Protein AF-A0A7V9DAL0-F1 (afdb_monomer)

Foldseek 3Di:
DPDPQDDPDDHDDADDDLQQWPAWDWDQDDVLAWTKIKTATPDCVSVPPDPDDPRIDIGTDHSVCNVVSVVVRVVSVVVSVVVVVPDDPDDDPPVVVCPPVPPPPDDDDDD

Secondary structure (DSSP, 8-state):
----S-STT--------GGGEEEEEEEPPGGGSS-EEEEEES-SGGGTTS-EETTEEEEEPPGGGHHHHHHHHHHHHHHHHHHHHHSPPPPPPHHHHTSSS----------

Structure (mmCIF, N/CA/C/O backbone):
data_AF-A0A7V9DAL0-F1
#
_entry.id   AF-A0A7V9DAL0-F1
#
loop_
_atom_site.group_PDB
_atom_site.id
_atom_site.type_symbol
_atom_site.label_atom_id
_atom_site.label_alt_id
_atom_site.label_comp_id
_atom_site.label_asym_id
_atom_site.label_entity_id
_atom_site.label_seq_id
_atom_site.pdbx_PDB_ins_code
_atom_site.Cartn_x
_atom_site.Cartn_y
_atom_site.Cartn_z
_atom_site.occupancy
_atom_site.B_iso_or_equiv
_atom_site.auth_seq_id
_atom_site.auth_comp_id
_atom_site.auth_asym_id
_atom_site.auth_atom_id
_atom_site.pdbx_PDB_model_num
ATOM 1 N N . SER A 1 1 ? 16.230 -20.810 -7.256 1.00 38.56 1 SER A N 1
ATOM 2 C CA . SER A 1 1 ? 14.973 -21.399 -7.756 1.00 38.56 1 SER A CA 1
ATOM 3 C C . SER A 1 1 ? 14.045 -20.291 -8.237 1.00 38.56 1 SER A C 1
ATOM 5 O O . SER A 1 1 ? 13.476 -19.587 -7.419 1.00 38.56 1 SER A O 1
ATOM 7 N N . LYS A 1 2 ? 14.008 -20.039 -9.554 1.00 43.28 2 LYS A N 1
ATOM 8 C CA . LYS A 1 2 ? 13.294 -18.929 -10.220 1.00 43.28 2 LYS A CA 1
ATOM 9 C C . LYS A 1 2 ? 12.228 -19.508 -11.153 1.00 43.28 2 LYS A C 1
ATOM 11 O O . LYS A 1 2 ? 12.513 -19.684 -12.330 1.00 43.28 2 LYS A O 1
ATOM 16 N N . LEU A 1 3 ? 11.059 -19.866 -10.627 1.00 57.38 3 LEU A N 1
ATOM 17 C CA . LEU A 1 3 ? 10.029 -20.553 -11.419 1.00 57.38 3 LEU A CA 1
ATOM 18 C C . LEU A 1 3 ? 8.613 -20.394 -10.836 1.00 57.38 3 LEU A C 1
ATOM 20 O O . LEU A 1 3 ? 7.864 -21.356 -10.773 1.00 57.38 3 LEU A O 1
ATOM 24 N N . PHE A 1 4 ? 8.214 -19.194 -10.404 1.00 56.34 4 PHE A N 1
ATOM 25 C CA . PHE A 1 4 ? 6.822 -18.966 -9.991 1.00 56.34 4 PHE A CA 1
ATOM 26 C C . PHE A 1 4 ? 6.291 -17.657 -10.574 1.00 56.34 4 PHE A C 1
ATOM 28 O O . PHE A 1 4 ? 6.732 -16.571 -10.212 1.00 56.34 4 PHE A O 1
ATOM 35 N N . GLY A 1 5 ? 5.396 -17.803 -11.553 1.00 51.97 5 GLY A N 1
ATOM 36 C CA . GLY A 1 5 ? 4.785 -16.728 -12.343 1.00 51.97 5 GLY A CA 1
ATOM 37 C C . GLY A 1 5 ? 4.339 -17.186 -13.738 1.00 51.97 5 GLY A C 1
ATOM 38 O O . GLY A 1 5 ? 3.528 -16.524 -14.368 1.00 51.97 5 GLY A O 1
ATOM 39 N N . LEU A 1 6 ? 4.832 -18.340 -14.202 1.00 48.72 6 LEU A N 1
ATOM 40 C CA . LEU A 1 6 ? 4.467 -18.959 -15.478 1.00 48.72 6 LEU A CA 1
ATOM 41 C C . LEU A 1 6 ? 3.953 -20.383 -15.235 1.00 48.72 6 LEU A C 1
ATOM 43 O O . LEU A 1 6 ? 4.570 -21.358 -15.654 1.00 48.72 6 LEU A O 1
ATOM 47 N N . ILE A 1 7 ? 2.840 -20.516 -14.515 1.00 53.09 7 ILE A N 1
ATOM 48 C CA . ILE A 1 7 ? 2.041 -21.741 -14.597 1.00 53.09 7 ILE A CA 1
ATOM 49 C C . ILE A 1 7 ? 1.065 -21.513 -15.753 1.00 53.09 7 ILE A C 1
ATOM 51 O O . ILE A 1 7 ? 0.166 -20.690 -15.646 1.00 53.09 7 ILE A O 1
ATOM 55 N N . GLY A 1 8 ? 1.332 -22.180 -16.878 1.00 46.19 8 GLY A N 1
ATOM 56 C CA . GLY A 1 8 ? 0.399 -22.450 -17.978 1.00 46.19 8 GLY A CA 1
ATOM 57 C C . GLY A 1 8 ? -0.646 -21.377 -18.312 1.00 46.19 8 GLY A C 1
ATOM 58 O O . GLY A 1 8 ? -1.811 -21.528 -17.971 1.00 46.19 8 GLY A O 1
ATOM 59 N N . GLY A 1 9 ? -0.253 -20.347 -19.064 1.00 51.81 9 GLY A N 1
ATOM 60 C CA . GLY A 1 9 ? -1.152 -19.656 -20.002 1.00 51.81 9 GLY A CA 1
ATOM 61 C C . GLY A 1 9 ? -2.025 -18.499 -19.497 1.00 51.81 9 GLY A C 1
ATOM 62 O O . GLY A 1 9 ? -2.657 -17.863 -20.335 1.00 51.81 9 GLY A O 1
ATOM 63 N N . GLY A 1 10 ? -2.052 -18.175 -18.199 1.00 61.50 10 GLY A N 1
ATOM 64 C CA . GLY A 1 10 ? -2.909 -17.104 -17.662 1.00 61.50 10 GLY A CA 1
ATOM 65 C C . GLY A 1 10 ? -2.196 -16.132 -16.720 1.00 61.50 10 GLY A C 1
ATOM 66 O O . GLY A 1 10 ? -1.338 -16.526 -15.931 1.00 61.50 10 GLY A O 1
ATOM 67 N N . VAL A 1 11 ? -2.573 -14.850 -16.779 1.00 68.19 11 VAL A N 1
ATOM 68 C CA . VAL A 1 11 ? -2.242 -13.869 -15.734 1.00 68.19 11 VAL A CA 1
ATOM 69 C C . VAL A 1 11 ? -3.126 -14.168 -14.528 1.00 68.19 11 VAL A C 1
ATOM 71 O O . VAL A 1 11 ? -4.350 -14.14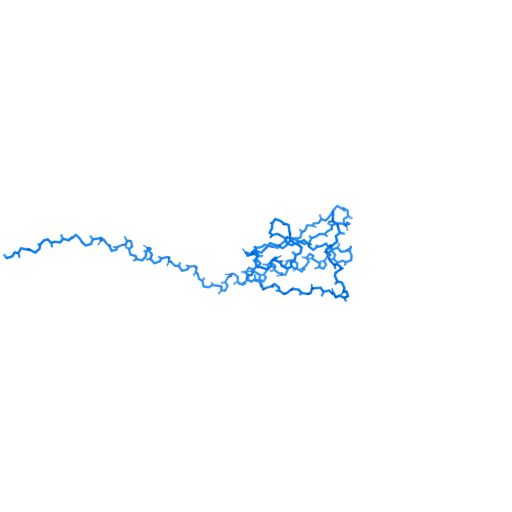4 -14.638 1.00 68.19 11 VAL A O 1
ATOM 74 N N . LYS A 1 12 ? -2.520 -14.455 -13.375 1.00 71.94 12 LYS A N 1
ATOM 75 C CA . LYS A 1 12 ? -3.263 -14.599 -12.122 1.00 71.94 12 LYS A CA 1
ATOM 76 C C . LYS A 1 12 ? -3.704 -13.214 -11.644 1.00 71.94 12 LYS A C 1
ATOM 78 O O . LYS A 1 12 ? -2.888 -12.454 -11.127 1.00 71.94 12 LYS A O 1
ATOM 83 N N . GLU A 1 13 ? -4.975 -12.885 -11.846 1.00 76.94 13 GLU A N 1
ATOM 84 C CA . GLU A 1 13 ? -5.590 -11.683 -11.281 1.00 76.94 13 GLU A CA 1
ATOM 85 C C . GLU A 1 13 ? -5.961 -11.946 -9.820 1.00 76.94 13 GLU A C 1
ATOM 87 O O . GLU A 1 13 ? -6.587 -12.955 -9.498 1.00 76.94 13 GLU A O 1
ATOM 92 N N . VAL A 1 14 ? -5.580 -11.032 -8.930 1.00 79.75 14 VAL A N 1
ATOM 93 C CA . VAL A 1 14 ? -6.032 -11.027 -7.537 1.00 79.75 14 VAL A CA 1
ATOM 94 C C . VAL A 1 14 ? -6.567 -9.642 -7.227 1.00 79.75 14 VAL A C 1
ATOM 96 O O . VAL A 1 14 ? -5.913 -8.637 -7.509 1.00 79.75 14 VAL A O 1
ATOM 99 N N . ARG A 1 15 ? -7.763 -9.595 -6.641 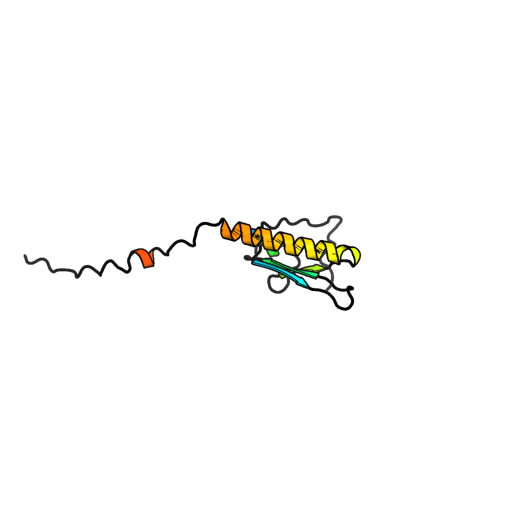1.00 85.69 15 ARG A N 1
ATOM 100 C CA . ARG A 1 15 ? -8.395 -8.358 -6.186 1.00 85.69 15 ARG A CA 1
ATOM 101 C C . ARG A 1 15 ? -8.144 -8.195 -4.698 1.00 85.69 15 ARG A C 1
ATOM 103 O O . ARG A 1 15 ? -8.513 -9.063 -3.914 1.00 85.69 15 ARG A O 1
ATOM 110 N N . LEU A 1 16 ? -7.515 -7.085 -4.329 1.00 86.62 16 LEU A N 1
ATOM 111 C CA . LEU A 1 16 ? -7.259 -6.724 -2.940 1.00 86.62 16 LEU A CA 1
ATOM 112 C C . LEU A 1 16 ? -8.240 -5.620 -2.534 1.00 86.62 16 LEU A C 1
ATOM 114 O O . LEU A 1 16 ? -8.235 -4.568 -3.176 1.00 86.62 16 LEU A O 1
ATOM 118 N N . PRO A 1 17 ? -9.088 -5.832 -1.514 1.00 89.38 17 PRO A N 1
ATOM 119 C CA . PRO A 1 17 ? -9.942 -4.769 -1.001 1.00 89.38 17 PRO A CA 1
ATOM 120 C C . PRO A 1 17 ? -9.095 -3.705 -0.288 1.00 89.38 17 PRO A C 1
ATOM 122 O O . PRO A 1 17 ? -8.073 -4.030 0.320 1.00 89.38 17 PRO A O 1
ATOM 125 N N . LEU A 1 18 ? -9.537 -2.441 -0.317 1.00 89.94 18 LEU A N 1
ATOM 126 C CA . LEU A 1 18 ? -8.835 -1.329 0.347 1.00 89.94 18 LEU A CA 1
ATOM 127 C C . LEU A 1 18 ? -8.622 -1.590 1.845 1.00 89.94 18 LEU A C 1
ATOM 129 O O . LEU A 1 18 ? -7.563 -1.276 2.378 1.00 89.94 18 LEU A O 1
ATOM 133 N N . SER A 1 19 ? -9.581 -2.251 2.498 1.00 89.50 19 SER A N 1
ATOM 134 C CA . SER A 1 19 ? -9.510 -2.631 3.913 1.00 89.50 19 SER A CA 1
ATOM 135 C C . SER A 1 19 ? -8.346 -3.565 4.251 1.00 89.50 19 SER A C 1
ATOM 137 O O . SER A 1 19 ? -7.890 -3.579 5.390 1.00 89.50 19 SER A O 1
ATOM 139 N N . GLU A 1 20 ? -7.859 -4.352 3.288 1.00 88.75 20 GLU A N 1
ATOM 140 C CA . GLU A 1 20 ? -6.710 -5.242 3.476 1.00 88.75 20 GLU A CA 1
ATOM 141 C C . GLU A 1 20 ? -5.379 -4.528 3.246 1.00 88.75 20 GLU A C 1
ATOM 143 O O . GLU A 1 20 ? -4.336 -5.074 3.599 1.00 88.75 20 GLU A O 1
ATOM 148 N N . ILE A 1 21 ? -5.374 -3.318 2.683 1.00 91.50 21 ILE A N 1
ATOM 149 C CA . ILE A 1 21 ? -4.150 -2.543 2.484 1.00 91.50 21 ILE A CA 1
ATOM 150 C C . ILE A 1 21 ? -3.764 -1.904 3.822 1.00 91.50 21 ILE A C 1
ATOM 152 O O . ILE A 1 21 ? -4.530 -1.165 4.436 1.00 91.50 21 ILE A O 1
ATOM 156 N N . LEU A 1 22 ? -2.559 -2.220 4.291 1.00 90.81 22 LEU A N 1
ATOM 157 C CA . LEU A 1 22 ? -1.954 -1.590 5.464 1.00 90.81 22 LEU A CA 1
ATOM 158 C C . LEU A 1 22 ? -1.094 -0.390 5.063 1.00 90.81 22 LEU A C 1
ATOM 160 O O . LEU A 1 22 ? -1.105 0.636 5.727 1.00 90.81 22 LEU A O 1
ATOM 164 N N . ASP A 1 23 ? -0.310 -0.537 3.997 1.00 91.94 23 ASP A N 1
ATOM 165 C CA . ASP A 1 23 ? 0.544 0.528 3.472 1.00 91.94 23 ASP A CA 1
ATOM 166 C C . ASP A 1 23 ? 0.824 0.287 1.987 1.00 91.94 23 ASP A C 1
ATOM 168 O O . ASP A 1 23 ? 0.968 -0.857 1.541 1.00 91.94 23 ASP A O 1
ATOM 172 N N . ILE A 1 24 ? 0.949 1.367 1.222 1.00 94.75 24 ILE A N 1
ATOM 173 C CA . ILE A 1 24 ? 1.348 1.332 -0.180 1.00 94.75 24 ILE A CA 1
ATOM 174 C C . ILE A 1 24 ? 2.403 2.406 -0.445 1.00 94.75 24 ILE A C 1
ATOM 176 O O . ILE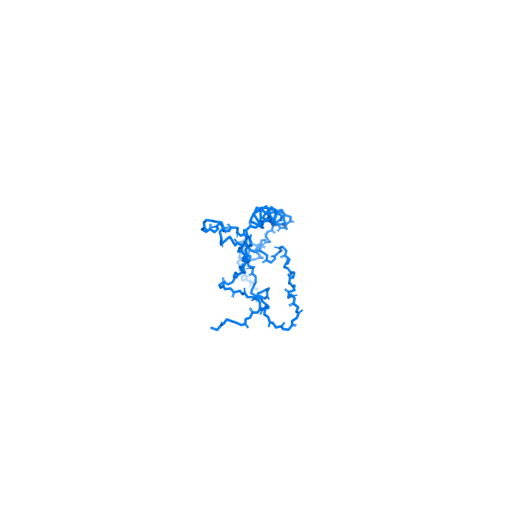 A 1 24 ? 2.212 3.597 -0.208 1.00 94.75 24 ILE A O 1
ATOM 180 N N . THR A 1 25 ? 3.553 1.976 -0.962 1.00 94.44 25 THR A N 1
ATOM 181 C CA . THR A 1 25 ? 4.707 2.849 -1.180 1.00 94.44 25 THR A CA 1
ATOM 182 C C . THR A 1 25 ? 5.259 2.702 -2.591 1.00 94.44 25 THR A C 1
ATOM 184 O O . THR A 1 25 ? 5.624 1.610 -3.030 1.00 94.44 25 THR A O 1
ATOM 187 N N . PHE A 1 26 ? 5.442 3.834 -3.268 1.00 95.25 26 PHE A N 1
ATOM 188 C CA . PHE A 1 26 ? 6.231 3.918 -4.490 1.00 95.25 26 PHE A CA 1
ATOM 189 C C . PHE A 1 26 ? 7.725 4.043 -4.155 1.00 95.25 26 PHE A C 1
ATOM 191 O O . PHE A 1 26 ? 8.148 4.937 -3.421 1.00 95.25 26 PHE A O 1
ATOM 198 N N . LYS A 1 27 ? 8.556 3.161 -4.712 1.00 92.19 27 LYS A N 1
ATOM 199 C CA . LYS A 1 27 ? 10.017 3.226 -4.611 1.00 92.19 27 LYS A CA 1
ATOM 200 C C . LYS A 1 27 ? 10.592 3.583 -5.975 1.00 92.19 27 LYS A C 1
ATOM 202 O O . LYS A 1 27 ? 10.565 2.773 -6.905 1.00 92.19 27 LYS A O 1
ATOM 207 N N . LYS A 1 28 ? 11.164 4.785 -6.076 1.00 85.44 28 LYS A N 1
ATOM 208 C CA . LYS A 1 28 ? 11.920 5.213 -7.256 1.00 85.44 28 LYS A CA 1
ATOM 209 C C . LYS A 1 28 ? 13.162 4.329 -7.395 1.00 85.44 28 LYS A C 1
ATOM 211 O O . LYS A 1 28 ? 13.961 4.223 -6.469 1.00 85.44 28 LYS A O 1
ATOM 216 N N . GLY A 1 29 ? 13.294 3.665 -8.539 1.00 80.75 29 GLY A N 1
ATOM 217 C CA . GLY A 1 29 ? 14.465 2.850 -8.849 1.00 80.75 29 GLY A CA 1
ATOM 218 C C . GLY A 1 29 ? 15.710 3.688 -9.133 1.00 80.75 29 GLY A C 1
ATOM 219 O O . GLY A 1 29 ? 15.629 4.893 -9.382 1.00 80.75 29 GLY A O 1
ATOM 220 N N . ILE A 1 30 ? 16.864 3.028 -9.182 1.00 74.50 30 ILE A N 1
ATOM 221 C CA . ILE A 1 30 ? 18.129 3.650 -9.592 1.00 74.50 30 ILE A CA 1
ATOM 222 C C . ILE A 1 30 ? 18.045 3.965 -11.098 1.00 74.50 30 ILE A C 1
ATOM 224 O O . ILE A 1 30 ? 17.665 3.103 -11.895 1.00 74.50 30 ILE A O 1
ATOM 228 N N . PHE A 1 31 ? 18.328 5.215 -11.484 1.00 66.12 31 PHE A N 1
ATOM 229 C CA . PHE A 1 31 ? 18.235 5.726 -12.867 1.00 66.12 31 PHE A CA 1
ATOM 230 C C . PHE A 1 31 ? 16.912 5.409 -13.602 1.00 66.12 31 PHE A C 1
ATOM 232 O O . PHE A 1 31 ? 16.888 5.293 -14.826 1.00 66.12 31 PHE A O 1
ATOM 239 N N . GLY A 1 32 ? 15.801 5.242 -12.872 1.00 61.03 32 GLY A N 1
ATOM 240 C CA . GLY A 1 32 ? 14.491 4.953 -13.472 1.00 61.03 32 GLY A CA 1
ATOM 241 C C . GLY A 1 32 ? 14.375 3.571 -14.131 1.00 61.03 32 GLY A C 1
ATOM 242 O O . GLY A 1 32 ? 13.476 3.363 -14.934 1.00 61.03 32 GLY A O 1
ATOM 243 N N . ARG A 1 33 ? 15.270 2.621 -13.821 1.00 66.75 33 ARG A N 1
ATOM 244 C CA . ARG A 1 33 ? 15.261 1.260 -14.405 1.00 66.75 33 ARG A CA 1
ATOM 245 C C . ARG A 1 33 ? 14.764 0.166 -13.452 1.00 66.75 33 ARG A C 1
ATOM 247 O O . ARG A 1 33 ? 14.771 -1.007 -13.802 1.00 66.75 33 ARG A O 1
ATOM 254 N N . SER A 1 34 ? 14.354 0.536 -12.241 1.00 79.38 34 SER A N 1
ATOM 255 C CA . SER A 1 34 ? 13.969 -0.410 -11.182 1.00 79.38 34 SER A CA 1
ATOM 256 C C . SER A 1 34 ? 12.897 0.148 -10.244 1.00 79.38 34 SER A C 1
ATOM 258 O O . SER A 1 34 ? 12.915 -0.111 -9.039 1.00 79.38 34 SER A O 1
ATOM 260 N N . ALA A 1 35 ? 11.991 0.973 -10.778 1.00 91.94 35 ALA A N 1
ATOM 261 C CA . ALA A 1 35 ? 10.871 1.472 -9.993 1.00 91.94 35 ALA A CA 1
ATOM 262 C C . ALA A 1 35 ? 9.960 0.310 -9.584 1.00 91.94 35 ALA A C 1
ATOM 264 O O . ALA A 1 35 ? 9.757 -0.644 -10.340 1.00 91.94 35 ALA A O 1
ATOM 265 N N . LYS A 1 36 ? 9.438 0.377 -8.364 1.00 93.81 36 LYS A N 1
ATOM 266 C CA . LYS A 1 36 ? 8.550 -0.650 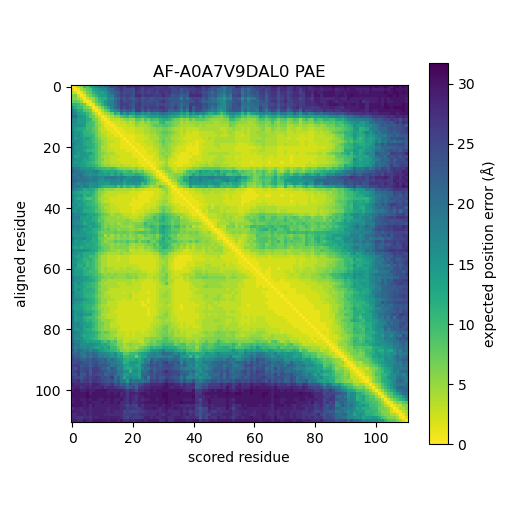-7.827 1.00 93.81 36 LYS A CA 1
ATOM 267 C C . LYS A 1 36 ? 7.512 -0.044 -6.898 1.00 93.81 36 LYS A C 1
ATOM 269 O O . LYS A 1 36 ? 7.796 0.935 -6.212 1.00 93.81 36 LYS A O 1
ATOM 274 N N . ILE A 1 37 ? 6.342 -0.660 -6.850 1.00 94.44 37 ILE A N 1
ATOM 275 C CA . ILE A 1 37 ? 5.309 -0.394 -5.853 1.00 94.44 37 ILE A CA 1
ATOM 276 C C . ILE A 1 37 ? 5.373 -1.526 -4.835 1.00 94.44 37 ILE A C 1
ATOM 278 O O . ILE A 1 37 ? 5.460 -2.697 -5.205 1.00 94.44 37 ILE A O 1
ATOM 282 N N . GLN A 1 38 ? 5.379 -1.175 -3.556 1.00 93.88 38 GLN A N 1
ATOM 283 C CA . GLN A 1 38 ? 5.302 -2.127 -2.459 1.00 93.88 38 GLN A CA 1
ATOM 284 C C . GLN A 1 38 ? 3.951 -1.971 -1.776 1.00 93.88 38 GLN A C 1
ATOM 286 O O . GLN A 1 38 ? 3.630 -0.871 -1.334 1.00 93.88 38 GLN A O 1
ATOM 291 N N . VAL A 1 39 ? 3.191 -3.059 -1.690 1.00 93.31 39 VAL A N 1
ATOM 292 C CA . VAL A 1 39 ? 1.911 -3.118 -0.978 1.00 93.31 39 VAL A CA 1
ATOM 293 C C . VAL A 1 39 ? 2.096 -4.025 0.227 1.00 93.31 39 VAL A C 1
ATOM 295 O O . VAL A 1 39 ? 2.522 -5.169 0.077 1.00 93.31 39 VAL A O 1
ATOM 298 N N . ARG A 1 40 ? 1.809 -3.520 1.421 1.00 91.81 40 ARG A N 1
ATOM 299 C CA . ARG A 1 40 ? 1.740 -4.315 2.645 1.00 91.81 40 ARG A CA 1
ATOM 300 C C . ARG A 1 40 ? 0.278 -4.571 2.958 1.00 91.81 40 ARG A C 1
ATOM 302 O O . ARG A 1 40 ? -0.513 -3.630 2.945 1.00 91.81 40 ARG A O 1
ATOM 309 N N . THR A 1 41 ? -0.063 -5.817 3.247 1.00 90.75 41 THR A N 1
ATOM 310 C CA . THR A 1 41 ? -1.425 -6.190 3.630 1.00 90.75 41 THR A CA 1
ATOM 311 C C . THR A 1 41 ? -1.561 -6.286 5.148 1.00 90.75 41 THR A C 1
ATOM 313 O O . THR A 1 41 ? -0.571 -6.483 5.856 1.00 90.75 41 THR A O 1
ATOM 316 N N . ARG A 1 42 ? -2.785 -6.125 5.661 1.00 88.38 42 ARG A N 1
ATOM 317 C CA . ARG A 1 42 ? -3.107 -6.320 7.083 1.00 88.38 42 ARG A CA 1
ATOM 318 C C . ARG A 1 42 ? -3.056 -7.797 7.462 1.00 88.38 42 ARG A C 1
ATOM 320 O O . ARG A 1 42 ? -2.563 -8.129 8.537 1.00 88.38 42 ARG A O 1
ATOM 327 N N . SER A 1 43 ? -3.521 -8.676 6.571 1.00 84.62 43 SER A N 1
ATOM 328 C CA . SER A 1 43 ? -3.483 -10.126 6.756 1.00 84.62 43 SER A CA 1
ATOM 329 C C . SER A 1 43 ? -2.535 -10.826 5.774 1.00 84.62 43 SER A C 1
ATOM 331 O O . SER A 1 43 ? -2.305 -10.368 4.652 1.00 84.62 43 SER A O 1
ATOM 333 N N . TYR A 1 44 ? -2.009 -11.986 6.181 1.00 81.12 44 TYR A N 1
ATOM 334 C CA . TYR A 1 44 ? -1.260 -12.884 5.291 1.00 81.12 44 TYR A CA 1
ATOM 335 C C . TYR A 1 44 ? -2.173 -13.722 4.386 1.00 81.12 44 TYR A C 1
ATOM 337 O O . TYR A 1 44 ? -1.698 -14.281 3.400 1.00 81.12 44 TYR A O 1
ATOM 345 N N . ALA A 1 45 ? -3.478 -13.792 4.679 1.00 79.62 45 ALA A N 1
ATOM 346 C CA . ALA A 1 45 ? -4.443 -14.534 3.868 1.00 79.62 45 ALA A CA 1
ATOM 347 C C . ALA A 1 45 ? -4.498 -13.984 2.434 1.00 79.62 45 ALA A C 1
ATOM 349 O O . ALA A 1 45 ? -4.435 -14.749 1.475 1.00 79.62 45 ALA A O 1
ATOM 350 N N . ALA A 1 46 ? -4.472 -12.656 2.293 1.00 72.75 46 ALA A N 1
ATOM 351 C CA . ALA A 1 46 ? -4.397 -11.966 1.005 1.00 72.75 46 ALA A CA 1
ATOM 352 C C . ALA A 1 46 ? -3.107 -12.263 0.205 1.00 72.75 46 ALA A C 1
ATOM 354 O O . ALA A 1 46 ? -3.041 -11.999 -0.995 1.00 72.75 46 ALA A O 1
ATOM 355 N N . LEU A 1 47 ? -2.075 -12.808 0.859 1.00 76.75 47 LEU A N 1
ATOM 356 C CA . LEU A 1 47 ? -0.760 -13.089 0.281 1.00 76.75 47 LEU A CA 1
ATOM 357 C C . LEU A 1 47 ? -0.526 -14.570 -0.011 1.00 76.75 47 LEU A C 1
ATOM 359 O O . LEU A 1 47 ? 0.411 -14.883 -0.738 1.00 76.75 47 LEU A O 1
ATOM 363 N N . ALA A 1 48 ? -1.355 -15.474 0.525 1.00 78.12 48 ALA A N 1
ATOM 364 C CA . ALA A 1 48 ? -1.160 -16.926 0.423 1.00 78.12 48 ALA A CA 1
ATOM 365 C C . ALA A 1 48 ? -1.035 -17.415 -1.030 1.00 78.12 48 ALA A C 1
ATOM 367 O O . ALA A 1 48 ? -0.394 -18.420 -1.325 1.00 78.12 48 ALA A O 1
ATOM 368 N N . GLU A 1 49 ? -1.639 -16.664 -1.943 1.00 74.88 49 GLU A N 1
ATOM 369 C CA . GLU A 1 49 ? -1.750 -16.977 -3.355 1.00 74.88 49 GLU A CA 1
ATOM 370 C C . GLU A 1 49 ? -0.838 -16.147 -4.267 1.00 74.88 49 GLU A C 1
ATOM 372 O O . GLU A 1 49 ? -0.846 -16.352 -5.487 1.00 74.88 49 GLU A O 1
ATOM 377 N N . LEU A 1 50 ? -0.067 -15.220 -3.696 1.00 77.75 50 LEU A N 1
ATOM 378 C CA . LEU A 1 50 ? 0.734 -14.235 -4.412 1.00 77.75 50 LEU A CA 1
ATOM 379 C C . LEU A 1 50 ? 2.220 -14.335 -4.035 1.00 77.75 50 LEU A C 1
ATOM 381 O O . LEU A 1 50 ? 2.563 -14.746 -2.928 1.00 77.75 50 LEU A O 1
ATOM 385 N N . PRO A 1 51 ? 3.136 -13.924 -4.930 1.00 77.12 51 PRO A N 1
ATOM 386 C CA . PRO A 1 51 ? 4.553 -13.840 -4.604 1.00 77.12 51 PRO A CA 1
ATOM 387 C C . PRO A 1 51 ? 4.793 -12.687 -3.616 1.00 77.12 51 PRO A C 1
ATOM 389 O O . PRO A 1 51 ? 4.969 -11.533 -4.015 1.00 77.12 51 PRO A O 1
ATOM 392 N N . ALA A 1 52 ? 4.784 -13.012 -2.325 1.00 81.94 52 ALA A N 1
ATOM 393 C CA . ALA A 1 52 ? 5.032 -12.083 -1.231 1.00 81.94 52 ALA A CA 1
ATOM 394 C C . ALA A 1 52 ? 6.358 -12.386 -0.518 1.00 81.94 52 ALA A C 1
ATOM 396 O O . ALA A 1 52 ? 6.757 -13.540 -0.376 1.00 81.94 52 ALA A O 1
ATOM 397 N N . GLU A 1 53 ? 7.022 -11.335 -0.046 1.00 81.69 53 GLU A N 1
ATOM 398 C CA . GLU A 1 53 ? 8.246 -11.401 0.759 1.00 81.69 53 GLU A CA 1
ATOM 399 C C . GLU A 1 53 ? 8.049 -10.493 1.978 1.00 81.69 53 GLU A C 1
ATOM 401 O O . GLU A 1 53 ? 7.628 -9.343 1.828 1.00 81.69 53 GLU A O 1
ATOM 406 N N . ASP A 1 54 ? 8.276 -11.012 3.187 1.00 82.38 54 ASP A N 1
ATOM 407 C CA . ASP A 1 54 ? 8.090 -10.288 4.457 1.00 82.38 54 ASP A CA 1
ATOM 408 C C . ASP A 1 54 ? 6.730 -9.569 4.591 1.00 82.38 54 ASP A C 1
ATOM 410 O O . ASP A 1 54 ? 6.651 -8.416 5.030 1.00 82.38 54 ASP A O 1
ATOM 414 N N . GLY A 1 55 ? 5.650 -10.221 4.147 1.00 81.25 55 GLY A N 1
ATOM 415 C CA . GLY A 1 55 ? 4.297 -9.653 4.195 1.00 81.25 55 GLY A CA 1
ATOM 416 C C . GLY A 1 55 ? 4.047 -8.520 3.190 1.00 81.25 55 GLY A C 1
ATOM 417 O O . GLY A 1 55 ? 3.124 -7.724 3.368 1.00 81.25 55 GLY A O 1
ATOM 418 N N . LYS A 1 56 ? 4.887 -8.396 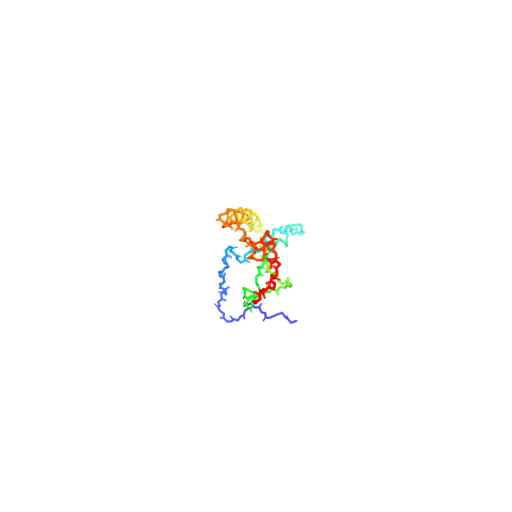2.153 1.00 88.56 56 LYS A N 1
ATOM 419 C CA . LYS A 1 56 ? 4.792 -7.341 1.137 1.00 88.56 56 LYS A CA 1
ATOM 420 C C . LYS A 1 56 ? 4.706 -7.930 -0.264 1.00 88.56 56 LYS A C 1
ATOM 422 O O . LYS A 1 56 ? 5.493 -8.796 -0.644 1.00 88.56 56 LYS A O 1
ATOM 427 N N . LEU A 1 57 ? 3.815 -7.367 -1.068 1.00 90.00 57 LEU A N 1
ATOM 428 C CA . LEU A 1 57 ? 3.767 -7.562 -2.511 1.00 90.00 57 LEU A CA 1
ATOM 429 C C . LEU A 1 57 ? 4.639 -6.510 -3.180 1.00 90.00 57 LEU A C 1
ATOM 431 O O . LEU A 1 57 ? 4.537 -5.322 -2.872 1.00 90.00 57 LEU A O 1
ATOM 435 N N . THR A 1 58 ? 5.494 -6.936 -4.106 1.00 90.81 58 THR A N 1
ATOM 436 C CA . THR A 1 58 ? 6.332 -6.022 -4.889 1.00 90.81 58 THR A CA 1
ATOM 437 C C . THR A 1 58 ? 5.945 -6.084 -6.360 1.00 90.81 58 THR A C 1
ATOM 439 O O . THR A 1 58 ? 6.227 -7.063 -7.047 1.00 90.81 58 THR A O 1
ATOM 442 N N . LEU A 1 59 ? 5.372 -4.994 -6.863 1.00 90.25 59 LEU A N 1
ATOM 443 C CA . LEU A 1 59 ? 5.063 -4.795 -8.275 1.00 90.25 59 LEU A CA 1
ATOM 444 C C . LEU A 1 59 ? 6.223 -4.039 -8.921 1.00 90.25 59 LEU A C 1
ATOM 446 O O . LEU A 1 59 ? 6.498 -2.892 -8.570 1.00 90.25 59 LEU A O 1
ATOM 450 N N . LYS A 1 60 ? 6.938 -4.678 -9.845 1.00 90.38 60 LYS A N 1
ATOM 451 C CA . LYS A 1 60 ? 8.005 -4.019 -10.609 1.00 90.38 60 LYS A CA 1
ATOM 452 C C . LYS A 1 60 ? 7.384 -3.266 -11.777 1.00 90.38 60 LYS A C 1
ATOM 454 O O . LYS A 1 60 ? 6.590 -3.84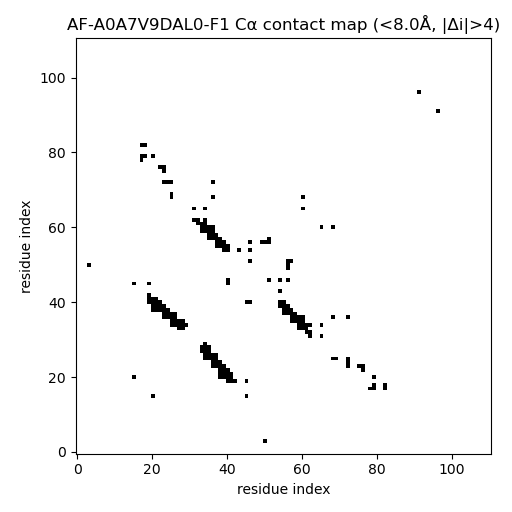0 -12.513 1.00 90.38 60 LYS A O 1
ATOM 459 N N . LEU A 1 61 ? 7.766 -2.008 -11.950 1.00 89.81 61 LEU A N 1
ATOM 460 C CA . LEU A 1 61 ? 7.260 -1.163 -13.024 1.00 89.81 61 LEU A CA 1
ATOM 461 C C . LEU A 1 61 ? 8.248 -1.127 -14.186 1.00 89.81 61 LEU A C 1
ATOM 463 O O . LEU A 1 61 ? 9.462 -1.012 -13.988 1.00 89.81 61 LEU A O 1
ATOM 467 N N . VAL A 1 62 ? 7.711 -1.186 -15.401 1.00 89.94 62 VAL A N 1
ATOM 468 C CA . VAL A 1 62 ? 8.455 -0.829 -16.611 1.00 89.94 62 VAL A CA 1
ATOM 469 C C . VAL A 1 62 ? 8.604 0.690 -16.697 1.00 89.94 62 VAL A C 1
ATOM 471 O O . VAL A 1 62 ? 7.867 1.435 -16.052 1.00 89.94 62 VAL A O 1
ATOM 474 N N . LYS A 1 63 ? 9.577 1.160 -17.482 1.00 86.50 63 LYS A N 1
ATOM 475 C CA . LYS A 1 63 ? 9.942 2.584 -17.553 1.00 86.50 63 LYS A CA 1
ATOM 476 C C . LYS A 1 63 ? 8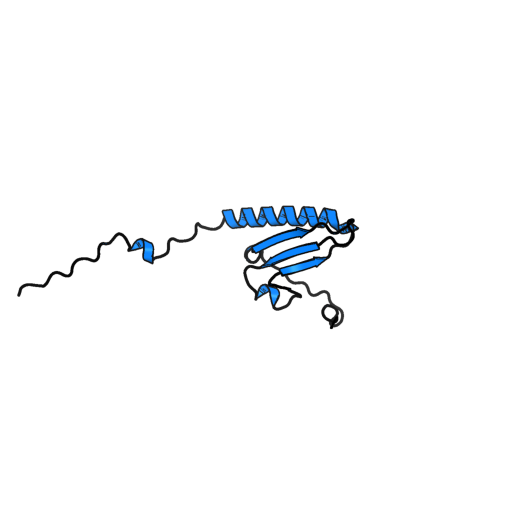.756 3.491 -17.909 1.00 86.50 63 LYS A C 1
ATOM 478 O O . LYS A 1 63 ? 8.614 4.557 -17.317 1.00 86.50 63 LYS A O 1
ATOM 483 N N . ASP A 1 64 ? 7.905 3.042 -18.823 1.00 89.25 64 ASP A N 1
ATOM 484 C CA . ASP A 1 64 ? 6.777 3.823 -19.346 1.00 89.25 64 ASP A CA 1
ATOM 485 C C . ASP A 1 64 ? 5.621 3.957 -18.340 1.00 89.25 64 ASP A C 1
ATOM 487 O O . ASP A 1 64 ? 4.732 4.794 -18.502 1.00 89.25 64 ASP A O 1
ATOM 491 N N . ASP A 1 65 ? 5.660 3.170 -17.264 1.00 90.00 65 ASP A N 1
ATOM 492 C CA . ASP A 1 65 ? 4.610 3.073 -16.251 1.00 90.00 65 ASP A CA 1
ATOM 493 C C . ASP A 1 65 ? 5.014 3.766 -14.950 1.00 90.00 65 ASP A C 1
ATOM 495 O O . ASP A 1 65 ? 4.250 3.775 -13.992 1.00 90.00 65 ASP A O 1
ATOM 499 N N . ILE A 1 66 ? 6.205 4.367 -14.894 1.00 90.81 66 ILE A N 1
ATOM 500 C CA . ILE A 1 66 ? 6.753 4.976 -13.676 1.00 90.81 66 ILE A CA 1
ATOM 501 C C . ILE A 1 66 ? 5.863 6.111 -13.170 1.00 90.81 66 ILE A C 1
ATOM 503 O O . ILE A 1 66 ? 5.466 6.094 -12.005 1.00 90.81 66 ILE A O 1
ATOM 507 N N . GLU A 1 67 ? 5.527 7.074 -14.030 1.00 91.75 67 GLU A N 1
ATOM 508 C CA . GLU A 1 67 ? 4.691 8.215 -13.631 1.00 91.75 67 GLU A CA 1
ATOM 509 C C . GLU A 1 67 ? 3.249 7.783 -13.343 1.00 91.75 67 GLU A C 1
ATOM 511 O O . GLU A 1 67 ? 2.662 8.211 -12.348 1.00 91.75 67 GLU A O 1
ATOM 516 N N . ARG A 1 68 ? 2.700 6.855 -14.142 1.00 93.00 68 ARG A N 1
ATOM 517 C CA . ARG A 1 68 ? 1.367 6.285 -13.887 1.00 93.00 68 ARG A CA 1
ATOM 518 C C . ARG A 1 68 ? 1.320 5.543 -12.556 1.00 93.00 68 ARG A C 1
ATOM 520 O O . ARG A 1 68 ? 0.398 5.743 -11.776 1.00 93.00 68 ARG A O 1
ATOM 527 N N . GLY A 1 69 ? 2.336 4.736 -12.269 1.00 93.00 69 GLY A N 1
ATOM 528 C CA . GLY A 1 69 ? 2.458 3.994 -11.021 1.00 93.00 69 GLY A CA 1
ATOM 529 C C . GLY A 1 69 ? 2.593 4.913 -9.813 1.00 93.00 69 GLY A C 1
ATOM 530 O O . GLY A 1 69 ? 1.989 4.645 -8.779 1.00 93.00 69 GLY A O 1
ATOM 531 N N . ARG A 1 70 ? 3.325 6.025 -9.941 1.00 93.44 70 ARG A N 1
ATOM 532 C CA . ARG A 1 70 ? 3.399 7.046 -8.890 1.00 93.44 70 ARG A CA 1
ATOM 533 C C . ARG A 1 70 ? 2.027 7.667 -8.621 1.00 93.44 70 ARG A C 1
ATOM 535 O O . ARG A 1 70 ? 1.580 7.652 -7.480 1.00 93.44 70 ARG A O 1
ATOM 542 N N . SER A 1 71 ? 1.350 8.140 -9.667 1.00 95.50 71 SER A N 1
ATOM 543 C CA . SER A 1 71 ? 0.021 8.745 -9.534 1.00 95.50 71 SER A CA 1
ATOM 544 C C . SER A 1 71 ? -1.015 7.763 -8.980 1.00 95.50 71 SER A C 1
ATOM 546 O O . SER A 1 71 ? -1.867 8.165 -8.195 1.00 95.50 71 SER A O 1
ATOM 548 N N . ALA A 1 72 ? -0.940 6.485 -9.359 1.00 94.88 72 ALA A N 1
ATOM 549 C CA . ALA A 1 72 ? -1.826 5.446 -8.843 1.00 94.88 72 ALA A CA 1
ATOM 550 C C . ALA A 1 72 ? -1.608 5.200 -7.345 1.00 94.88 72 ALA A C 1
ATOM 552 O O . ALA A 1 72 ? -2.572 5.064 -6.600 1.00 94.88 72 ALA A O 1
ATOM 553 N N . VAL A 1 73 ? -0.352 5.185 -6.883 1.00 95.44 73 VAL A N 1
ATOM 554 C CA . VAL A 1 73 ? -0.050 5.080 -5.449 1.00 95.44 73 VAL A CA 1
ATOM 555 C C . VAL A 1 73 ? -0.611 6.280 -4.693 1.00 95.44 73 VAL A C 1
ATOM 557 O O . VAL A 1 73 ? -1.245 6.087 -3.662 1.00 95.44 73 VAL A O 1
ATOM 560 N N . ASP A 1 74 ? -0.423 7.497 -5.200 1.00 95.88 74 ASP A N 1
ATOM 561 C CA . ASP A 1 74 ? -0.939 8.703 -4.543 1.00 95.88 74 ASP A CA 1
ATOM 562 C C . ASP A 1 74 ? -2.478 8.693 -4.461 1.00 95.88 74 ASP A C 1
ATOM 564 O O . ASP A 1 74 ? -3.039 9.043 -3.422 1.00 95.88 74 ASP A O 1
ATOM 568 N N . HIS A 1 75 ? -3.154 8.206 -5.507 1.00 95.62 75 HIS A N 1
ATOM 569 C CA . HIS A 1 75 ? -4.605 8.006 -5.515 1.00 95.62 75 HIS A CA 1
ATOM 570 C C . HIS A 1 75 ? -5.060 6.986 -4.463 1.00 95.62 75 HIS A C 1
ATOM 572 O O . HIS A 1 75 ? -5.884 7.307 -3.614 1.00 95.62 75 HIS A O 1
ATOM 578 N N . ILE A 1 76 ? -4.468 5.787 -4.454 1.00 94.19 76 ILE A N 1
ATOM 579 C CA . ILE A 1 76 ? -4.846 4.721 -3.512 1.00 94.19 76 ILE A CA 1
ATOM 580 C C . ILE A 1 76 ? -4.581 5.148 -2.065 1.00 94.19 76 ILE A C 1
ATOM 582 O O . ILE A 1 76 ? -5.377 4.857 -1.182 1.00 94.19 76 ILE A O 1
ATOM 586 N N . ARG A 1 77 ? -3.484 5.866 -1.789 1.00 93.88 77 ARG A N 1
ATOM 587 C CA . ARG A 1 77 ? -3.203 6.370 -0.430 1.00 93.88 77 ARG A CA 1
ATOM 588 C C . ARG A 1 77 ? -4.290 7.313 0.059 1.00 93.88 77 ARG A C 1
ATOM 590 O O . ARG A 1 77 ? -4.654 7.261 1.232 1.00 93.88 77 ARG A O 1
ATOM 597 N N . ARG A 1 78 ? -4.796 8.162 -0.835 1.00 94.19 78 ARG A N 1
ATOM 598 C CA . ARG A 1 78 ? -5.910 9.051 -0.533 1.00 94.19 78 ARG A CA 1
ATOM 599 C C . ARG A 1 78 ? -7.178 8.251 -0.239 1.00 94.19 78 ARG A C 1
ATOM 601 O O . ARG A 1 78 ? -7.754 8.459 0.819 1.00 94.19 78 ARG A O 1
ATOM 608 N N . GLU A 1 79 ? -7.538 7.297 -1.095 1.00 93.69 79 GLU A N 1
ATOM 609 C CA . GLU A 1 79 ? -8.719 6.443 -0.888 1.00 93.69 79 GLU A CA 1
ATOM 610 C C . GLU A 1 79 ? -8.641 5.628 0.410 1.00 93.69 79 GLU A C 1
ATOM 612 O O . GLU A 1 79 ? -9.629 5.520 1.123 1.00 93.69 79 GLU A O 1
ATOM 617 N N . VAL A 1 80 ? -7.469 5.084 0.760 1.00 91.00 80 VAL A N 1
ATOM 618 C CA . VAL A 1 80 ? -7.272 4.369 2.035 1.00 91.00 80 VAL A CA 1
ATOM 619 C C . VAL A 1 80 ? -7.479 5.309 3.222 1.00 91.00 80 VAL A C 1
ATOM 621 O O . VAL A 1 80 ? -8.117 4.925 4.195 1.00 91.00 80 VAL A O 1
ATOM 624 N N . THR A 1 81 ? -6.977 6.542 3.134 1.00 89.62 81 THR A N 1
ATOM 625 C CA . THR A 1 81 ? -7.151 7.545 4.197 1.00 89.62 81 THR A CA 1
ATOM 626 C C . THR A 1 81 ? -8.619 7.949 4.344 1.00 89.62 81 THR A C 1
ATOM 628 O O . THR A 1 81 ? -9.117 8.068 5.459 1.00 89.62 81 THR A O 1
ATOM 631 N N . GLU A 1 82 ? -9.318 8.151 3.225 1.00 91.88 82 GLU A N 1
ATOM 632 C CA . GLU A 1 82 ? -10.749 8.474 3.207 1.00 91.88 82 GLU A CA 1
ATOM 633 C C . GLU A 1 82 ? -11.574 7.309 3.773 1.00 91.88 82 GLU A C 1
ATOM 635 O O . GLU A 1 82 ? -12.381 7.518 4.674 1.00 91.88 82 GLU A O 1
ATOM 640 N N . TYR A 1 83 ? -11.282 6.074 3.353 1.00 87.81 83 TYR A N 1
ATOM 641 C CA . TYR A 1 83 ? -11.905 4.866 3.892 1.00 87.81 83 TYR A CA 1
ATOM 642 C C . TYR A 1 83 ? -11.699 4.733 5.406 1.00 87.81 83 TYR A C 1
ATOM 644 O O . TYR A 1 83 ? -12.647 4.449 6.130 1.00 87.81 83 TYR A O 1
ATOM 652 N N . GLU A 1 84 ? -10.484 4.964 5.913 1.00 85.50 84 GLU A N 1
ATOM 653 C CA . GLU A 1 84 ? -10.212 4.922 7.355 1.00 85.50 84 GLU A CA 1
ATOM 654 C C . GLU A 1 84 ? -10.965 6.003 8.139 1.00 85.50 84 GLU A C 1
ATOM 656 O O . GLU A 1 84 ? -11.365 5.751 9.274 1.00 85.50 84 GLU A O 1
ATOM 661 N N . ALA A 1 85 ? -11.189 7.178 7.544 1.00 86.69 85 ALA A N 1
ATOM 662 C CA . ALA A 1 85 ? -11.952 8.260 8.162 1.00 86.69 85 ALA A CA 1
ATOM 663 C C . ALA A 1 85 ? -13.468 7.990 8.203 1.00 86.69 85 ALA A C 1
ATOM 665 O O . ALA A 1 85 ? -14.157 8.527 9.069 1.00 86.69 85 ALA A O 1
ATOM 666 N N . GLU A 1 86 ? -13.987 7.168 7.287 1.00 88.19 86 GLU A N 1
ATOM 667 C CA . GLU A 1 86 ? -15.393 6.740 7.264 1.00 88.19 86 GLU A CA 1
ATOM 668 C C . GLU A 1 86 ? -15.700 5.625 8.273 1.00 88.19 86 GLU A C 1
ATOM 670 O O . GLU A 1 86 ? -16.866 5.394 8.608 1.00 88.19 86 GLU A O 1
ATOM 675 N N . LEU A 1 87 ? -14.676 4.921 8.767 1.00 83.88 87 LEU A N 1
ATOM 676 C CA . LEU A 1 87 ? -14.874 3.865 9.751 1.00 83.88 87 LEU A CA 1
ATOM 677 C C . LEU A 1 87 ? -15.378 4.449 11.079 1.00 83.88 87 LEU A C 1
ATOM 679 O O . LEU A 1 87 ? -14.920 5.509 11.515 1.00 83.88 87 LEU A O 1
ATOM 683 N N . PRO A 1 88 ? -16.302 3.749 11.768 1.00 82.81 88 PRO A N 1
ATOM 684 C CA . PRO A 1 88 ? -16.717 4.162 13.097 1.00 82.81 88 PRO A CA 1
ATOM 685 C C . PRO A 1 88 ? -15.496 4.206 14.025 1.00 82.81 88 PRO A C 1
ATOM 687 O O . PRO A 1 88 ? -14.564 3.409 13.855 1.00 82.81 88 PRO A O 1
ATOM 690 N N . PRO A 1 89 ? -15.494 5.107 15.024 1.00 78.00 89 PRO A N 1
ATOM 691 C CA . PRO A 1 89 ? -14.400 5.174 15.976 1.00 78.00 89 PRO A CA 1
ATOM 692 C C . PRO A 1 89 ? -14.192 3.799 16.628 1.00 78.00 89 PRO A C 1
ATOM 694 O O . PRO A 1 89 ? -15.166 3.062 16.834 1.00 78.00 89 PRO A O 1
ATOM 697 N N . PRO A 1 90 ? -12.937 3.435 16.947 1.00 76.69 90 PRO A N 1
ATOM 698 C CA . PRO A 1 90 ? -12.646 2.172 17.605 1.00 76.69 90 PRO A CA 1
ATOM 699 C C . PRO A 1 90 ? -13.491 2.069 18.874 1.00 76.69 90 PRO A C 1
ATOM 701 O O . PRO A 1 90 ? -13.483 2.976 19.706 1.00 76.69 90 PRO A O 1
ATOM 704 N N . GLN A 1 91 ? -14.268 0.989 18.985 1.00 77.31 91 GLN A N 1
ATOM 705 C CA . GLN A 1 91 ? -15.175 0.828 20.112 1.00 77.31 91 GLN A CA 1
ATOM 706 C C . GLN A 1 91 ? -14.382 0.748 21.410 1.00 77.31 91 GLN A C 1
ATOM 708 O O . GLN A 1 91 ? -13.388 0.022 21.505 1.00 77.31 91 GLN A O 1
ATOM 713 N N . THR A 1 92 ? -14.844 1.490 22.411 1.00 77.56 92 THR A N 1
ATOM 714 C CA . THR A 1 92 ? -14.303 1.429 23.761 1.00 77.56 92 THR A CA 1
ATOM 715 C C . THR A 1 92 ? -14.421 -0.014 24.261 1.00 77.56 92 THR A C 1
ATOM 717 O O . THR A 1 92 ? -15.526 -0.568 24.238 1.00 77.56 92 THR A O 1
ATOM 720 N N . PRO A 1 93 ? -13.320 -0.669 24.672 1.00 79.88 93 PRO A N 1
ATOM 721 C CA . PRO A 1 93 ? -13.390 -2.025 25.190 1.00 79.88 93 PRO A CA 1
ATOM 722 C C . PRO A 1 93 ? -14.332 -2.076 26.391 1.00 79.88 93 PRO A C 1
ATOM 724 O O . PRO A 1 93 ? -14.302 -1.208 27.260 1.00 79.88 93 PRO A O 1
ATOM 727 N N . VAL A 1 94 ? -15.152 -3.125 26.448 1.00 72.56 94 VAL A N 1
ATOM 728 C CA . VAL A 1 94 ? -16.185 -3.315 27.477 1.00 72.56 94 VAL A CA 1
ATOM 729 C C . VAL A 1 94 ? -15.608 -3.213 28.896 1.00 72.56 94 VAL A C 1
ATOM 731 O O . VAL A 1 94 ? -16.256 -2.680 29.786 1.00 72.56 94 VAL A O 1
ATOM 734 N N . SER A 1 95 ? -14.354 -3.627 29.100 1.00 76.25 95 SER A N 1
ATOM 735 C CA . SER A 1 95 ? -13.641 -3.510 30.379 1.00 76.25 95 SER A CA 1
ATOM 736 C C . SER A 1 95 ? -13.442 -2.074 30.883 1.00 76.25 95 SER A C 1
ATOM 738 O O . SER A 1 95 ? -13.263 -1.880 32.081 1.00 76.25 95 SER A O 1
ATOM 740 N N . GLN A 1 96 ? -13.469 -1.070 30.002 1.00 73.44 96 GLN A N 1
ATOM 741 C CA . GLN A 1 96 ? -13.400 0.345 30.384 1.00 73.44 96 GLN A CA 1
ATOM 742 C C . GLN A 1 96 ? -14.767 0.920 30.772 1.00 73.44 96 GLN A C 1
ATOM 744 O O . GLN A 1 96 ? -14.808 1.912 31.487 1.00 73.44 96 GLN A O 1
ATOM 749 N N . LEU A 1 97 ? -15.875 0.299 30.352 1.00 70.56 97 LEU A N 1
ATOM 750 C CA . LEU A 1 97 ? -17.225 0.732 30.738 1.00 70.56 97 LEU A CA 1
ATOM 751 C C . LEU A 1 97 ? -17.538 0.423 32.210 1.00 70.56 97 LEU A C 1
ATOM 753 O O . LEU A 1 97 ? -18.383 1.083 32.799 1.00 70.56 97 LEU A O 1
ATOM 757 N N . PHE A 1 98 ? -16.837 -0.551 32.795 1.00 71.44 98 PHE A N 1
ATOM 758 C CA . PHE A 1 98 ? -17.034 -1.021 34.170 1.00 71.44 98 PHE A CA 1
ATOM 759 C C . PHE A 1 98 ? -15.907 -0.601 35.127 1.00 71.44 98 PHE A C 1
ATOM 761 O O . PHE A 1 98 ? -15.796 -1.153 36.214 1.00 71.44 98 PHE A O 1
ATOM 768 N N . HIS A 1 99 ? -15.036 0.336 34.734 1.00 64.31 99 HIS A N 1
ATOM 769 C CA . HIS A 1 99 ? -13.936 0.789 35.601 1.00 64.31 99 HIS A CA 1
ATOM 770 C C . HIS A 1 99 ? -14.388 1.789 36.682 1.00 64.31 99 HIS A C 1
ATOM 772 O O . HIS A 1 99 ? -13.710 1.918 37.697 1.00 64.31 99 HIS A O 1
ATOM 778 N N . ASP A 1 100 ? -15.522 2.469 36.468 1.00 59.56 100 ASP A N 1
ATOM 779 C CA . ASP A 1 100 ? -16.062 3.496 37.375 1.00 59.56 100 ASP A CA 1
ATOM 780 C C . ASP A 1 100 ? -17.165 2.974 38.314 1.00 59.56 100 ASP A C 1
ATOM 782 O O . ASP A 1 100 ? -17.540 3.660 39.267 1.00 59.56 100 ASP A O 1
ATOM 786 N N . GLU A 1 101 ? -17.671 1.756 38.097 1.00 59.06 101 GLU A N 1
ATOM 787 C CA . GLU A 1 101 ? -18.510 1.075 39.085 1.00 59.06 101 GLU A CA 1
ATOM 788 C C . GLU A 1 101 ? -17.577 0.452 40.122 1.00 59.06 101 GLU A C 1
ATOM 790 O O . GLU A 1 101 ? -17.076 -0.659 39.956 1.00 59.06 101 GLU A O 1
ATOM 795 N N . SER A 1 102 ? -17.288 1.227 41.172 1.00 57.41 102 SER A N 1
ATOM 796 C CA . SER A 1 102 ? -16.636 0.746 42.387 1.00 57.41 102 SER A CA 1
ATOM 797 C C . SER A 1 102 ? -17.205 -0.618 42.753 1.00 57.41 102 SER A C 1
ATOM 799 O O . SER A 1 102 ? -18.421 -0.735 42.893 1.00 57.41 102 SER A O 1
ATOM 801 N N . GLU A 1 103 ? -16.338 -1.620 42.896 1.00 60.31 103 GLU A N 1
ATOM 802 C CA . GLU A 1 103 ? -16.697 -2.934 43.422 1.00 60.31 103 GLU A CA 1
ATOM 803 C C . GLU A 1 103 ? -17.565 -2.730 44.671 1.00 60.31 103 GLU A C 1
ATOM 805 O O . GLU A 1 103 ? -17.065 -2.286 45.706 1.00 60.31 103 GLU A O 1
ATOM 810 N N . ASP A 1 104 ? -18.878 -2.957 44.550 1.00 62.09 104 ASP A N 1
ATOM 811 C CA . ASP A 1 104 ? -19.816 -2.760 45.649 1.00 62.09 104 ASP A CA 1
ATOM 812 C C . ASP A 1 104 ? -19.359 -3.648 46.808 1.00 62.09 104 ASP A C 1
ATOM 814 O O . ASP A 1 104 ? -19.454 -4.881 46.754 1.00 62.09 104 ASP A O 1
ATOM 818 N N . GLU A 1 105 ? -18.808 -3.016 47.850 1.00 64.56 105 GLU A N 1
ATOM 819 C CA . GLU A 1 105 ? -18.321 -3.708 49.035 1.00 64.56 105 GLU A CA 1
ATOM 820 C C . GLU A 1 105 ? -19.421 -4.634 49.551 1.00 64.56 105 GLU A C 1
ATOM 822 O O . GLU A 1 105 ? -20.519 -4.212 49.934 1.00 64.56 105 GLU A O 1
ATOM 827 N N . THR A 1 106 ? -19.126 -5.932 49.545 1.00 68.12 106 THR A N 1
ATOM 828 C CA . THR A 1 106 ? -20.084 -6.964 49.923 1.00 68.12 106 THR A CA 1
ATOM 829 C C . THR A 1 106 ? -20.437 -6.807 51.403 1.00 68.12 106 THR A C 1
ATOM 831 O O . THR A 1 106 ? -19.653 -7.157 52.287 1.00 68.12 106 THR A O 1
ATOM 834 N N . LYS A 1 107 ? -21.631 -6.286 51.702 1.00 76.12 107 LYS A N 1
ATOM 835 C CA . LYS A 1 107 ? -22.114 -6.151 53.083 1.00 76.12 107 LYS A CA 1
ATOM 836 C C . LYS A 1 107 ? -22.626 -7.495 53.593 1.00 76.12 107 LYS A C 1
ATOM 838 O O . LYS A 1 107 ? -23.465 -8.136 52.960 1.00 76.12 107 LYS A O 1
ATOM 843 N N . LYS A 1 108 ? -22.143 -7.923 54.764 1.00 70.88 108 LYS A N 1
ATOM 844 C CA . LYS A 1 108 ? -22.703 -9.083 55.471 1.00 70.88 108 LYS A CA 1
ATOM 845 C C . LYS A 1 108 ? -24.142 -8.775 55.886 1.00 70.88 108 LYS A C 1
ATOM 847 O O . LYS A 1 108 ? -24.382 -7.782 56.566 1.00 70.88 108 LYS A O 1
ATOM 852 N N . LEU A 1 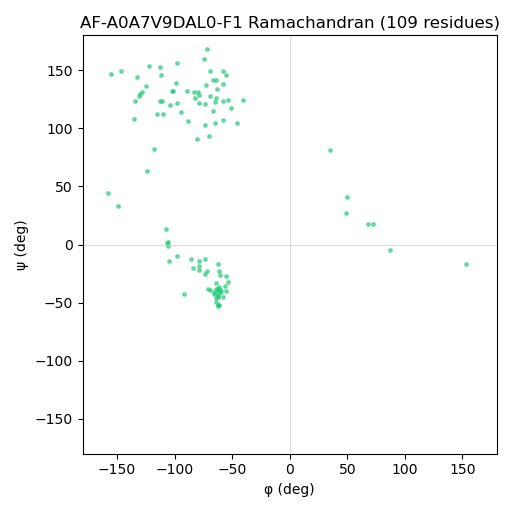109 ? -25.075 -9.645 55.498 1.00 71.44 109 LEU A N 1
ATOM 853 C CA . LEU A 1 109 ? -26.425 -9.648 56.057 1.00 71.44 109 LEU A CA 1
ATOM 854 C C . LEU A 1 109 ? -26.348 -10.043 57.537 1.00 71.44 109 LEU A C 1
ATOM 856 O O . LEU A 1 109 ? -25.979 -11.176 57.856 1.00 71.44 109 LEU A O 1
ATOM 860 N N . GLU A 1 110 ? -26.702 -9.114 58.423 1.00 66.88 110 GLU A N 1
ATOM 861 C CA . GLU A 1 110 ? -27.021 -9.435 59.814 1.00 66.88 110 GLU A CA 1
ATOM 862 C C . GLU A 1 110 ? -28.382 -10.142 59.852 1.00 66.88 110 GLU A C 1
ATOM 864 O O . GLU A 1 110 ? -29.297 -9.792 59.102 1.00 66.88 110 GLU A O 1
ATOM 869 N N . ARG A 1 111 ? -28.461 -11.199 60.659 1.00 59.38 111 ARG A N 1
ATOM 870 C CA . ARG A 1 111 ? -29.589 -12.131 60.718 1.00 59.38 111 ARG A CA 1
ATOM 871 C C . ARG A 1 111 ? -30.598 -11.728 61.780 1.00 59.38 111 ARG A C 1
ATOM 873 O O . ARG A 1 111 ? -30.141 -11.304 62.863 1.00 59.38 111 ARG A O 1
#

Solvent-accessible surface area (backbone atoms only — not comparable to full-atom values): 7265 Å² total; per-residue (Å²): 141,93,85,85,83,81,68,84,95,57,86,88,83,78,88,79,59,68,88,42,54,66,46,73,45,73,42,84,26,74,93,58,75,52,25,30,38,38,39,29,44,70,51,66,75,84,37,74,88,48,86,55,57,96,67,25,38,72,47,77,44,55,69,91,38,47,68,58,52,46,54,49,44,58,50,50,55,49,53,46,53,52,54,61,68,71,48,77,75,83,74,79,58,72,75,66,77,56,67,79,60,69,81,75,76,84,74,81,82,83,130

Nearest PDB structures (foldseek):
  4khb-assembly2_C  TM=7.024E-01  e=3.638E-02  Thermochaetoides thermophila DSM 1495
  7so0-assembly1_B  TM=4.542E-01  e=2.071E+00  Homo sapiens
  5umu-assembly1_A  TM=5.002E-01  e=3.656E+00  Homo sapiens
  4kha-assembly1_A  TM=4.362E-01  e=2.666E+00  Thermochaetoides thermophila DSM 1495
  2cry-assembly1_A  TM=4.274E-01  e=3.656E+00  Homo sapiens

Radius of gyration: 23.97 Å; Cα contacts (8 Å, |Δi|>4): 101; chains: 1; bounding box: 48×32×81 Å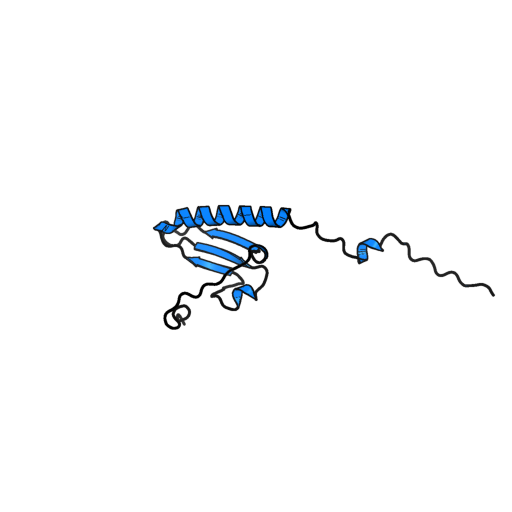

Mean predicted aligned error: 12.25 Å

Sequence (111 aa):
SKLFGLIGGGVKEVRLPLSEILDITFKKGIFGRSAKIQVRTRSYAALAELPAEDGKLTLKLVKDDIERGRSAVDHIRREVTEYEAELPPPQTPVSQLFHDESEDETKKLER

pLDDT: mean 79.83, std 13.74, range [38.56, 95.88]